Protein AF-A0A6B3FDD2-F1 (afdb_monomer_lite)

Structure (mmCIF, N/CA/C/O backbone):
data_AF-A0A6B3FDD2-F1
#
_entry.id   AF-A0A6B3FDD2-F1
#
loop_
_atom_site.group_PDB
_atom_site.id
_atom_site.type_symbol
_atom_site.label_atom_id
_atom_site.label_alt_id
_atom_site.label_comp_id
_atom_site.label_asym_id
_atom_site.label_entity_id
_atom_site.label_seq_id
_atom_site.pdbx_PDB_ins_code
_atom_site.Cartn_x
_atom_site.Cartn_y
_atom_site.Cartn_z
_atom_site.occupancy
_atom_site.B_iso_or_equiv
_atom_site.auth_seq_id
_atom_site.auth_comp_id
_atom_site.auth_asym_id
_atom_site.auth_atom_id
_atom_site.pdbx_PDB_model_num
ATOM 1 N N . GLU A 1 1 ? 17.452 1.357 -0.952 1.00 84.12 1 GLU A N 1
ATOM 2 C CA . GLU A 1 1 ? 17.245 2.014 -2.258 1.00 84.12 1 GLU A CA 1
ATOM 3 C C . GLU A 1 1 ? 15.825 2.565 -2.315 1.00 84.12 1 GLU A C 1
ATOM 5 O O . GLU A 1 1 ? 14.951 1.962 -1.700 1.00 84.12 1 GLU A O 1
ATOM 10 N N . ILE A 1 2 ? 15.602 3.710 -2.967 1.00 92.75 2 ILE A N 1
ATOM 11 C CA . ILE A 1 2 ? 14.261 4.291 -3.148 1.00 92.75 2 ILE A CA 1
ATOM 12 C C . ILE A 1 2 ? 13.772 3.892 -4.539 1.00 92.75 2 ILE A C 1
ATOM 14 O O . ILE A 1 2 ? 14.390 4.266 -5.528 1.00 92.75 2 ILE A O 1
ATOM 18 N N . VAL A 1 3 ? 12.671 3.147 -4.600 1.00 94.50 3 VAL A N 1
ATOM 19 C CA . VAL A 1 3 ? 12.169 2.520 -5.840 1.00 94.50 3 VAL A CA 1
ATOM 20 C C . VAL A 1 3 ? 10.857 3.124 -6.343 1.00 94.50 3 VAL A C 1
ATOM 22 O O . VAL A 1 3 ? 10.231 2.588 -7.253 1.00 94.50 3 VAL A O 1
ATOM 25 N N . GLY A 1 4 ? 10.397 4.212 -5.731 1.00 95.62 4 GLY A N 1
ATOM 26 C CA . GLY A 1 4 ? 9.138 4.842 -6.093 1.00 95.62 4 GLY A CA 1
ATOM 27 C C . GLY A 1 4 ? 8.755 5.985 -5.168 1.00 95.62 4 GLY A C 1
ATOM 28 O O . GLY A 1 4 ? 9.500 6.382 -4.270 1.00 95.62 4 GLY A O 1
ATOM 29 N N . THR A 1 5 ? 7.550 6.490 -5.384 1.00 97.25 5 THR A N 1
ATOM 30 C CA . THR A 1 5 ? 6.915 7.507 -4.545 1.00 97.25 5 THR A CA 1
ATOM 31 C C . THR A 1 5 ? 5.558 7.018 -4.075 1.00 97.25 5 THR A C 1
ATOM 33 O O . THR A 1 5 ? 5.031 6.019 -4.564 1.00 97.25 5 THR A O 1
ATOM 36 N N . TRP A 1 6 ? 4.988 7.704 -3.092 1.00 97.00 6 TRP A N 1
ATOM 37 C CA . TRP A 1 6 ? 3.668 7.359 -2.597 1.00 97.00 6 TRP A CA 1
ATOM 38 C C .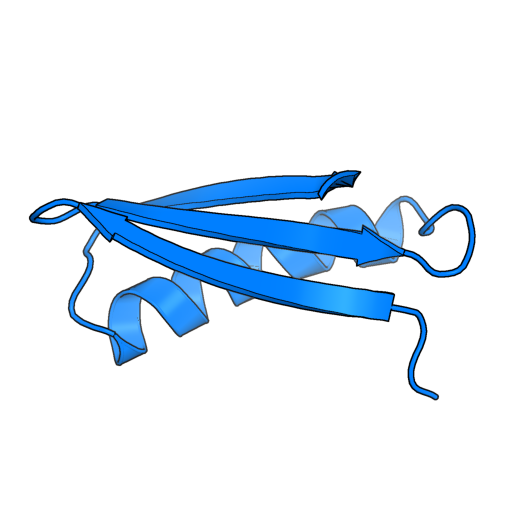 TRP A 1 6 ? 2.912 8.589 -2.113 1.00 97.00 6 TRP A C 1
ATOM 40 O O . TRP A 1 6 ? 3.494 9.632 -1.802 1.00 97.00 6 TRP A O 1
ATOM 50 N N . ARG A 1 7 ? 1.590 8.454 -2.044 1.00 96.38 7 ARG A N 1
ATOM 51 C CA . ARG A 1 7 ? 0.678 9.480 -1.550 1.00 96.38 7 ARG A CA 1
ATOM 52 C C . ARG A 1 7 ? -0.403 8.843 -0.691 1.00 96.38 7 ARG A C 1
ATOM 54 O O . ARG A 1 7 ? -1.015 7.863 -1.099 1.00 96.38 7 ARG A O 1
ATOM 61 N N . ALA A 1 8 ? -0.687 9.454 0.456 1.00 95.38 8 ALA A N 1
ATOM 62 C CA . ALA A 1 8 ? -1.844 9.116 1.277 1.00 95.38 8 ALA A CA 1
ATOM 63 C C . ALA A 1 8 ? -2.965 10.146 1.110 1.00 95.38 8 ALA A C 1
ATOM 65 O O . ALA A 1 8 ? -2.721 11.357 1.082 1.00 95.38 8 ALA A O 1
ATOM 66 N N . ARG A 1 9 ? -4.205 9.663 1.037 1.00 96.06 9 ARG A N 1
ATOM 67 C CA . ARG A 1 9 ? -5.423 10.474 1.092 1.00 96.06 9 ARG A CA 1
ATOM 68 C C . ARG A 1 9 ? -6.367 9.887 2.131 1.00 96.06 9 ARG A C 1
ATOM 70 O O . ARG A 1 9 ? -6.825 8.758 1.988 1.00 96.06 9 ARG A O 1
ATOM 77 N N . ALA A 1 10 ? -6.660 10.655 3.173 1.00 92.94 10 ALA A N 1
ATOM 78 C CA . ALA A 1 10 ? -7.652 10.277 4.170 1.00 92.94 10 ALA A CA 1
ATOM 79 C C . ALA A 1 10 ? -9.056 10.710 3.725 1.00 92.94 10 ALA A C 1
ATOM 81 O O . ALA A 1 10 ? -9.238 11.799 3.183 1.00 92.94 10 ALA A O 1
ATOM 82 N N . SER A 1 11 ? -10.046 9.862 3.990 1.00 89.50 11 SER A N 1
ATOM 83 C CA . SER A 1 11 ? -11.469 10.151 3.836 1.00 89.50 11 SER A CA 1
ATOM 84 C C . SER A 1 11 ? -12.220 9.537 5.016 1.00 89.50 11 SER A C 1
ATOM 86 O O . SER A 1 11 ? -12.451 8.326 5.080 1.00 89.50 11 SER A O 1
ATOM 88 N N . GLY A 1 12 ? -12.548 10.368 6.007 1.00 87.62 12 GLY A N 1
ATOM 89 C CA . GLY A 1 12 ? -13.146 9.910 7.260 1.00 87.62 12 GLY A CA 1
ATOM 90 C C . GLY A 1 12 ? -12.262 8.881 7.971 1.00 87.62 12 GLY A C 1
ATOM 91 O O . GLY A 1 12 ? -11.138 9.183 8.355 1.00 87.62 12 GLY A O 1
ATOM 92 N N . ARG A 1 13 ? -12.776 7.657 8.149 1.00 90.12 13 ARG A N 1
ATOM 93 C CA . ARG A 1 13 ? -12.076 6.554 8.839 1.00 90.12 13 ARG A CA 1
ATOM 94 C C . ARG A 1 13 ? -11.233 5.667 7.920 1.00 90.12 13 ARG A C 1
ATOM 96 O O . ARG A 1 13 ? -10.642 4.704 8.408 1.00 90.12 13 ARG A O 1
ATOM 103 N N . ARG A 1 14 ? -11.193 5.969 6.624 1.00 93.75 14 ARG A N 1
ATOM 104 C CA . ARG A 1 14 ? -10.453 5.206 5.620 1.00 93.75 14 ARG A CA 1
ATOM 105 C C . ARG A 1 14 ? -9.314 6.040 5.061 1.00 93.75 14 ARG A C 1
ATOM 107 O O . ARG A 1 14 ? -9.438 7.257 4.920 1.00 93.75 14 ARG A O 1
ATOM 114 N N . MET A 1 15 ? -8.225 5.378 4.701 1.00 95.56 15 MET A N 1
ATOM 115 C CA . MET A 1 15 ? -7.108 6.003 4.013 1.00 95.56 15 MET A CA 1
ATOM 116 C C . MET A 1 15 ? -6.761 5.238 2.744 1.0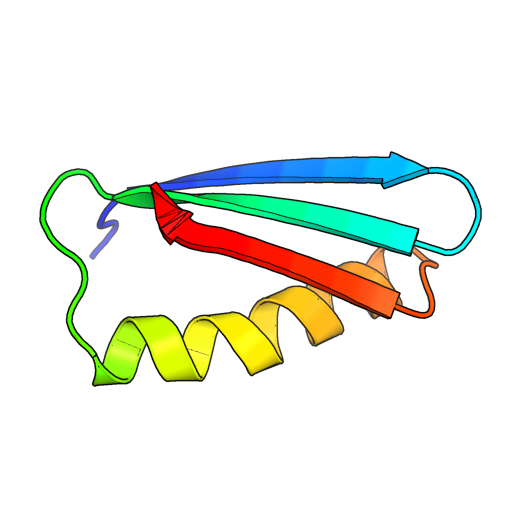0 95.56 15 MET A C 1
ATOM 118 O O . MET A 1 15 ? -6.592 4.025 2.768 1.00 95.56 15 MET A O 1
ATOM 122 N N . GLU A 1 16 ? -6.645 5.951 1.632 1.00 97.06 16 GLU A N 1
ATOM 123 C CA . GLU A 1 16 ? -6.092 5.414 0.395 1.00 97.06 16 GLU A CA 1
ATOM 124 C C . GLU A 1 16 ? -4.598 5.733 0.335 1.00 97.06 16 GLU A C 1
ATOM 126 O O . GLU A 1 16 ? -4.196 6.887 0.503 1.00 97.06 16 GLU A O 1
ATOM 131 N N . VAL A 1 17 ? -3.786 4.705 0.115 1.00 96.81 17 VAL A N 1
ATOM 132 C CA . VAL A 1 17 ? -2.343 4.795 -0.092 1.00 96.81 17 VAL A CA 1
ATOM 133 C C . VAL A 1 17 ? -2.065 4.379 -1.524 1.00 96.81 17 VAL A C 1
ATOM 135 O O . VAL A 1 17 ? -2.260 3.222 -1.886 1.00 96.81 17 VAL A O 1
ATOM 138 N N . THR A 1 18 ? -1.606 5.320 -2.338 1.00 97.62 18 THR A N 1
ATOM 139 C CA . THR A 1 18 ? -1.190 5.055 -3.716 1.00 97.62 18 THR A CA 1
ATOM 140 C C . THR A 1 18 ? 0.327 5.021 -3.769 1.00 97.62 18 THR A C 1
ATOM 142 O O . THR A 1 18 ? 0.967 5.985 -3.348 1.00 97.62 18 THR A O 1
ATOM 145 N N . VAL A 1 19 ? 0.894 3.927 -4.268 1.00 97.62 1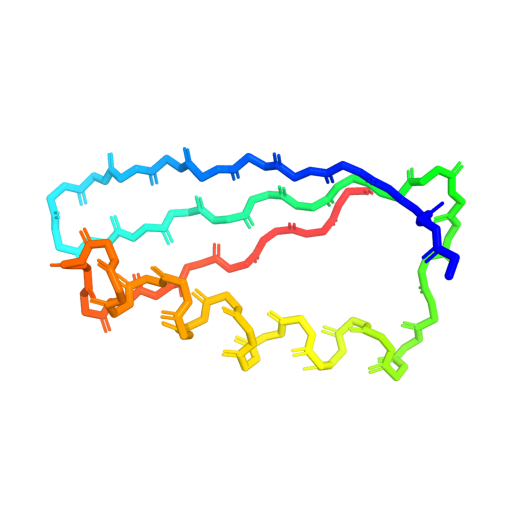9 VAL A N 1
ATOM 146 C CA . VAL A 1 19 ? 2.333 3.746 -4.480 1.00 97.62 19 VAL A CA 1
ATOM 147 C C . VAL A 1 19 ? 2.592 3.686 -5.976 1.00 97.62 19 VAL A C 1
ATOM 149 O O . VAL A 1 19 ? 1.991 2.865 -6.661 1.00 97.62 19 VAL A O 1
ATOM 152 N N . THR A 1 20 ? 3.504 4.521 -6.458 1.00 97.38 20 THR A N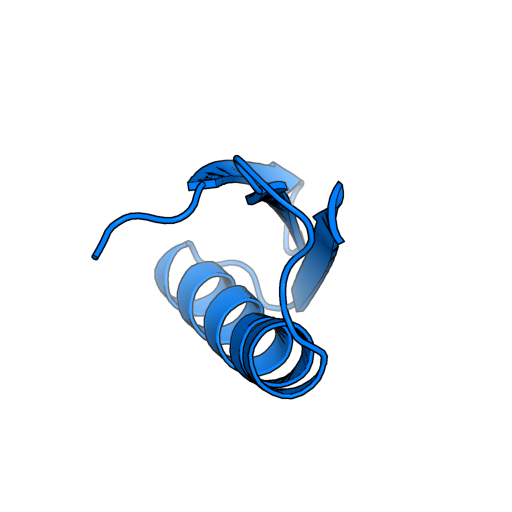 1
ATOM 153 C CA . THR A 1 20 ? 3.932 4.555 -7.858 1.00 97.38 20 THR A CA 1
ATOM 154 C C . THR A 1 20 ? 5.396 4.153 -7.925 1.00 97.38 20 THR A C 1
ATOM 156 O O . THR A 1 20 ? 6.260 4.850 -7.378 1.00 97.38 20 THR A O 1
ATOM 159 N N . GLY A 1 21 ? 5.672 3.011 -8.555 1.00 96.38 21 GLY A N 1
ATOM 160 C CA . GLY A 1 21 ? 7.040 2.539 -8.767 1.00 96.38 21 GLY A CA 1
ATOM 161 C C . GLY A 1 21 ? 7.76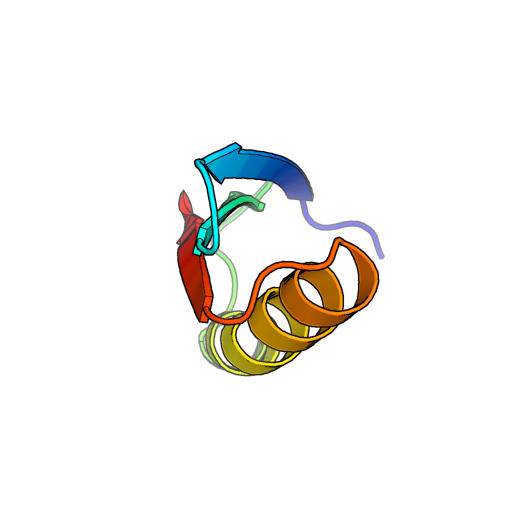4 3.377 -9.822 1.00 96.38 21 GLY A C 1
ATOM 162 O O . GLY A 1 21 ? 7.145 3.866 -10.761 1.00 96.38 21 GLY A O 1
ATOM 163 N N . PHE A 1 22 ? 9.081 3.537 -9.687 1.00 95.81 22 PHE A N 1
ATOM 164 C CA . PHE A 1 22 ? 9.911 4.011 -10.803 1.00 95.81 22 PHE A CA 1
ATOM 165 C C . PHE A 1 22 ? 10.040 2.936 -11.892 1.00 95.81 22 PHE A C 1
ATOM 167 O O . PHE A 1 22 ? 10.150 3.271 -13.065 1.00 95.81 22 PHE A O 1
ATOM 174 N N . ASP A 1 23 ? 9.931 1.668 -11.485 1.00 95.00 23 ASP A N 1
ATOM 175 C CA . ASP A 1 23 ? 9.860 0.473 -12.321 1.00 95.00 23 ASP A CA 1
ATOM 176 C C . ASP A 1 23 ? 8.830 -0.515 -11.748 1.00 95.00 23 ASP A C 1
ATOM 178 O O . ASP A 1 23 ? 8.247 -0.310 -10.675 1.00 95.00 23 ASP A O 1
ATOM 182 N N . ALA A 1 24 ? 8.620 -1.635 -12.445 1.00 93.81 24 ALA A N 1
ATOM 183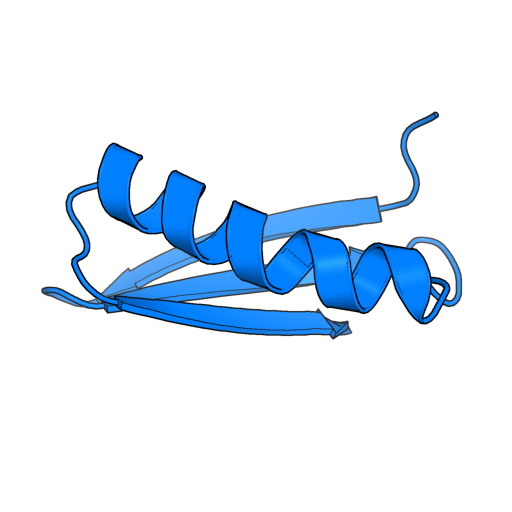 C CA . ALA A 1 24 ? 7.735 -2.696 -11.987 1.00 93.81 24 ALA A CA 1
ATOM 184 C C . ALA A 1 24 ? 8.173 -3.258 -10.621 1.00 93.81 24 ALA A C 1
ATOM 186 O O . ALA A 1 24 ? 9.200 -3.925 -10.488 1.00 93.81 24 ALA A O 1
ATOM 187 N N . LEU A 1 25 ? 7.340 -3.046 -9.599 1.00 93.25 25 LEU A N 1
ATOM 188 C CA . LEU A 1 25 ? 7.589 -3.584 -8.263 1.00 93.25 25 LEU A CA 1
ATOM 189 C C . LEU A 1 25 ? 7.413 -5.106 -8.236 1.00 93.25 25 LEU A C 1
ATOM 191 O O . LEU A 1 25 ? 6.418 -5.636 -8.748 1.00 93.25 25 LEU A O 1
ATOM 195 N N . SER A 1 26 ? 8.342 -5.798 -7.574 1.00 93.75 26 SER A N 1
ATOM 196 C CA . SER A 1 26 ? 8.290 -7.251 -7.399 1.00 93.75 26 SER A CA 1
ATOM 197 C C . SER A 1 26 ? 7.057 -7.688 -6.599 1.00 93.75 26 SER A C 1
ATOM 199 O O . SER A 1 26 ? 6.522 -6.944 -5.773 1.00 93.75 26 SER A O 1
ATOM 201 N N . ALA A 1 27 ? 6.613 -8.931 -6.800 1.00 92.56 27 ALA A N 1
ATOM 202 C CA . ALA A 1 27 ? 5.465 -9.477 -6.074 1.00 92.56 27 ALA A CA 1
ATOM 203 C C . ALA A 1 27 ? 5.685 -9.505 -4.550 1.00 92.56 27 ALA A C 1
ATOM 205 O O . ALA A 1 27 ? 4.748 -9.273 -3.789 1.00 92.56 27 ALA A O 1
ATOM 206 N N . ALA A 1 28 ? 6.921 -9.752 -4.102 1.00 93.25 28 ALA A N 1
ATOM 207 C CA . ALA A 1 28 ? 7.274 -9.723 -2.685 1.00 93.25 28 ALA A CA 1
ATOM 208 C C . ALA A 1 28 ? 7.106 -8.316 -2.095 1.00 93.25 28 ALA A C 1
ATOM 210 O O . ALA A 1 28 ? 6.497 -8.163 -1.038 1.00 93.25 28 ALA A O 1
ATOM 211 N N . LEU A 1 29 ? 7.572 -7.287 -2.811 1.00 93.31 29 LEU A N 1
ATOM 212 C CA . LEU A 1 29 ? 7.431 -5.904 -2.366 1.00 93.31 29 LEU A CA 1
ATOM 213 C C . LEU A 1 29 ? 5.959 -5.472 -2.355 1.00 93.31 29 LEU A C 1
ATOM 215 O O . LEU A 1 29 ? 5.506 -4.882 -1.382 1.00 93.31 29 LEU A O 1
ATOM 219 N N . ARG A 1 30 ? 5.186 -5.839 -3.386 1.00 92.81 30 ARG A N 1
ATOM 220 C CA . ARG A 1 30 ? 3.738 -5.573 -3.446 1.00 92.81 30 ARG A CA 1
ATOM 221 C C . ARG A 1 30 ? 2.984 -6.159 -2.248 1.00 92.81 30 ARG A C 1
ATOM 223 O O . ARG A 1 30 ? 2.133 -5.475 -1.698 1.00 92.81 30 ARG A O 1
ATOM 230 N N . ARG A 1 31 ? 3.327 -7.377 -1.811 1.00 92.94 31 ARG A N 1
ATOM 231 C CA . ARG A 1 31 ? 2.734 -7.998 -0.611 1.00 92.94 31 ARG A CA 1
ATOM 232 C C . ARG A 1 31 ? 3.127 -7.273 0.673 1.00 92.94 31 ARG A C 1
ATOM 234 O O . ARG A 1 31 ? 2.282 -7.067 1.533 1.00 92.94 31 ARG A O 1
ATOM 241 N N . ALA A 1 32 ? 4.390 -6.867 0.803 1.00 94.38 32 ALA A N 1
ATOM 242 C CA . ALA A 1 32 ? 4.845 -6.115 1.972 1.00 94.38 32 ALA A CA 1
ATOM 243 C C . ALA A 1 32 ? 4.142 -4.749 2.094 1.00 94.38 32 ALA A C 1
ATOM 245 O O . ALA A 1 32 ? 3.819 -4.320 3.201 1.00 94.38 32 ALA A O 1
ATOM 246 N N . LEU A 1 33 ? 3.843 -4.098 0.963 1.00 95.31 33 LEU A N 1
ATOM 247 C CA . LEU A 1 33 ? 3.132 -2.817 0.935 1.00 95.31 33 LEU A CA 1
ATOM 248 C C . LEU A 1 33 ? 1.716 -2.890 1.524 1.00 95.31 33 LEU A C 1
ATOM 250 O O . LEU A 1 33 ? 1.233 -1.869 2.003 1.00 95.31 33 LEU A O 1
ATOM 254 N N . GLU A 1 34 ? 1.046 -4.048 1.507 1.00 91.62 34 GLU A N 1
ATOM 255 C CA . GLU A 1 34 ? -0.293 -4.190 2.102 1.00 91.62 34 GLU A CA 1
ATOM 256 C C . GLU A 1 34 ? -0.246 -3.972 3.619 1.00 91.62 34 GLU A C 1
ATOM 258 O O . GLU A 1 34 ? -1.010 -3.166 4.154 1.00 91.62 34 GLU A O 1
ATOM 263 N N . THR A 1 35 ? 0.703 -4.621 4.299 1.00 94.62 35 THR A N 1
ATOM 264 C CA . THR A 1 35 ? 0.936 -4.440 5.738 1.00 94.62 35 THR A CA 1
ATOM 265 C C . THR A 1 35 ? 1.343 -3.004 6.051 1.00 94.62 35 THR A C 1
ATOM 267 O O . THR A 1 35 ? 0.794 -2.391 6.963 1.00 94.62 35 THR A O 1
ATOM 270 N N . GLU A 1 36 ? 2.260 -2.432 5.267 1.00 95.69 36 GLU A N 1
ATOM 271 C CA . GLU A 1 36 ? 2.722 -1.061 5.498 1.00 95.69 36 GLU A CA 1
ATOM 272 C C . GLU A 1 36 ? 1.615 -0.025 5.284 1.00 95.69 36 GLU A C 1
ATOM 274 O O . GLU A 1 36 ? 1.491 0.917 6.064 1.00 95.69 36 GLU A O 1
ATOM 279 N N . ALA A 1 37 ? 0.754 -0.200 4.277 1.00 95.94 37 ALA A N 1
ATOM 280 C CA . ALA A 1 37 ? -0.375 0.699 4.056 1.00 95.94 37 ALA A CA 1
ATOM 281 C C . ALA A 1 37 ? -1.315 0.737 5.270 1.00 95.94 37 ALA A C 1
ATOM 283 O O . ALA A 1 37 ? -1.781 1.818 5.645 1.00 95.94 37 ALA A O 1
ATOM 284 N N . GLN A 1 38 ? -1.547 -0.415 5.907 1.00 95.31 38 GLN A N 1
ATOM 285 C CA . GLN A 1 38 ? -2.324 -0.505 7.142 1.00 95.31 38 GLN A CA 1
ATOM 286 C C . GLN A 1 38 ? -1.616 0.190 8.312 1.00 95.31 38 GLN A C 1
ATOM 288 O O . GLN A 1 38 ? -2.238 1.012 8.985 1.00 95.31 38 GLN A O 1
ATOM 293 N N . THR A 1 39 ? -0.312 -0.032 8.497 1.00 96.00 39 THR A N 1
ATOM 294 C CA . THR A 1 39 ? 0.487 0.669 9.519 1.00 96.00 39 THR A CA 1
ATOM 295 C C . THR A 1 39 ? 0.403 2.188 9.357 1.00 96.00 39 THR A C 1
ATOM 297 O O . THR A 1 39 ? 0.150 2.917 10.319 1.00 96.00 39 THR A O 1
ATOM 300 N N . VAL A 1 40 ? 0.561 2.700 8.130 1.00 95.00 40 VAL A N 1
ATOM 301 C CA . VAL A 1 40 ? 0.439 4.140 7.866 1.00 95.00 40 VAL A CA 1
ATOM 302 C C . VAL A 1 40 ? -0.979 4.620 8.186 1.00 95.00 40 VAL A C 1
ATOM 304 O O . VAL A 1 40 ? -1.130 5.724 8.711 1.00 95.00 40 VAL A O 1
ATOM 307 N N . ALA A 1 41 ? -2.020 3.835 7.882 1.00 94.25 41 ALA A N 1
ATOM 308 C CA . ALA A 1 41 ? -3.407 4.224 8.148 1.00 94.25 41 ALA A CA 1
ATOM 309 C C . ALA A 1 41 ? -3.651 4.405 9.644 1.00 94.25 41 ALA A C 1
ATOM 311 O O . ALA A 1 41 ? -4.175 5.444 10.048 1.00 94.25 41 ALA A O 1
ATOM 312 N N . GLU A 1 42 ? -3.180 3.463 10.456 1.00 94.12 42 GLU A N 1
ATOM 313 C CA . GLU A 1 42 ? -3.298 3.509 11.914 1.00 94.12 42 GLU A CA 1
ATOM 314 C C . GLU A 1 42 ? -2.583 4.728 12.501 1.00 94.12 42 GLU A C 1
ATOM 316 O O . GLU A 1 42 ? -3.179 5.489 13.267 1.00 94.12 42 GLU A O 1
ATOM 321 N N . VAL A 1 43 ? -1.348 4.996 12.062 1.00 94.69 43 VAL A N 1
ATOM 322 C CA . VAL A 1 43 ? -0.579 6.186 12.473 1.00 94.69 43 VAL A CA 1
ATOM 323 C C . VAL A 1 43 ? -1.285 7.488 12.076 1.00 94.69 43 VAL A C 1
ATOM 325 O O . VAL A 1 43 ? -1.171 8.502 12.765 1.00 94.69 43 VAL A O 1
ATOM 328 N N . ARG A 1 44 ? -2.037 7.481 10.971 1.00 91.31 44 ARG A N 1
ATOM 329 C CA . ARG A 1 44 ? -2.812 8.633 10.484 1.00 91.31 44 ARG A CA 1
ATOM 330 C C . ARG A 1 44 ? -4.239 8.691 11.042 1.00 91.31 44 ARG A C 1
ATOM 332 O O . ARG A 1 44 ? -4.994 9.578 10.647 1.00 91.31 44 ARG A O 1
ATOM 339 N N . GLY A 1 45 ? -4.606 7.799 11.964 1.00 92.44 45 GLY A N 1
ATOM 340 C CA . GLY A 1 45 ? -5.916 7.778 12.624 1.00 92.44 45 GLY A CA 1
ATOM 341 C C . GLY A 1 45 ? -7.049 7.162 11.795 1.00 92.44 45 GLY A C 1
ATOM 342 O O . GLY A 1 45 ? -8.216 7.254 12.182 1.00 92.44 45 GLY A O 1
ATOM 343 N N . ALA A 1 46 ? -6.732 6.527 10.666 1.00 94.44 46 ALA A N 1
ATOM 344 C CA . ALA A 1 46 ? -7.670 5.715 9.903 1.00 94.44 46 ALA A CA 1
ATOM 345 C C . ALA A 1 46 ? -7.696 4.278 10.447 1.00 94.44 46 ALA A C 1
ATOM 347 O O . ALA A 1 46 ? -6.706 3.774 10.967 1.00 94.44 46 ALA A O 1
ATOM 348 N N . LYS A 1 47 ? -8.848 3.607 10.336 1.00 92.06 47 LYS A N 1
ATOM 349 C CA . LYS A 1 47 ? -8.993 2.198 10.749 1.00 92.06 47 LYS A CA 1
ATOM 350 C C . LYS A 1 47 ? -8.771 1.219 9.602 1.00 92.06 47 LYS A C 1
ATOM 352 O O . LYS A 1 47 ? -8.529 0.045 9.845 1.00 92.06 47 LYS A O 1
ATOM 357 N N . GLU A 1 48 ? -8.894 1.705 8.373 1.00 93.06 48 GLU A N 1
ATOM 358 C CA . GLU A 1 48 ? -8.821 0.894 7.164 1.00 93.06 48 GLU A CA 1
ATOM 359 C C . GLU A 1 48 ? -7.899 1.562 6.149 1.00 93.06 48 GLU A C 1
ATOM 361 O O . GLU A 1 48 ? -8.044 2.758 5.863 1.00 93.06 48 GLU A O 1
ATOM 366 N N . ALA A 1 49 ? -6.999 0.771 5.571 1.00 96.06 49 ALA A N 1
ATOM 367 C CA . ALA A 1 49 ? -6.206 1.151 4.416 1.00 96.06 49 ALA A CA 1
ATOM 368 C C . ALA A 1 49 ? -6.772 0.556 3.120 1.00 96.06 49 ALA A C 1
ATOM 370 O O . ALA A 1 49 ? -7.206 -0.592 3.066 1.00 96.06 49 ALA A O 1
ATOM 371 N N . LEU A 1 50 ? -6.716 1.335 2.044 1.00 95.81 50 LEU A N 1
ATOM 372 C CA . LEU A 1 50 ? -6.815 0.850 0.674 1.00 95.81 50 LEU A CA 1
ATOM 373 C C . LEU A 1 50 ? -5.471 1.089 -0.005 1.00 95.81 50 LEU A C 1
ATOM 375 O O . LEU A 1 50 ? -5.112 2.239 -0.249 1.00 95.81 50 LEU A O 1
ATOM 379 N N . LEU A 1 51 ? -4.751 0.018 -0.325 1.00 96.38 51 LEU A N 1
ATOM 380 C CA . LEU A 1 51 ? -3.540 0.106 -1.130 1.00 96.38 51 LEU A CA 1
ATOM 381 C C . LEU A 1 51 ? -3.896 0.111 -2.622 1.00 96.38 51 LEU A C 1
ATOM 383 O O . LEU A 1 51 ? -4.645 -0.742 -3.097 1.00 96.38 51 LEU A O 1
ATOM 387 N N . ARG A 1 52 ? -3.295 1.036 -3.367 1.00 95.75 52 ARG A N 1
ATOM 388 C CA . ARG A 1 52 ? -3.240 1.037 -4.830 1.00 95.75 52 ARG A CA 1
ATOM 389 C C . ARG A 1 52 ? -1.779 1.069 -5.267 1.00 95.75 52 ARG A C 1
ATOM 391 O O . ARG A 1 52 ? -1.018 1.895 -4.772 1.00 95.75 52 ARG A O 1
ATOM 398 N N . VAL A 1 53 ? -1.400 0.191 -6.191 1.00 95.06 53 VAL A N 1
ATOM 399 C CA . VAL A 1 53 ? -0.057 0.175 -6.789 1.00 95.06 53 VAL A CA 1
ATOM 400 C C . VAL A 1 53 ? -0.185 0.471 -8.277 1.00 95.06 53 VAL A C 1
ATOM 402 O O . VAL A 1 53 ? -0.881 -0.268 -8.976 1.00 95.06 53 VAL A O 1
ATOM 405 N N . GLU A 1 54 ? 0.474 1.538 -8.718 1.00 92.00 54 GLU A N 1
ATOM 406 C CA . GLU A 1 54 ? 0.513 2.037 -10.099 1.00 92.00 54 GLU A CA 1
ATOM 407 C C . GLU A 1 54 ? 1.900 1.826 -10.718 1.00 92.00 54 GLU A C 1
ATOM 409 O O . GLU A 1 54 ? 2.917 2.031 -10.007 1.00 92.00 54 GLU A O 1
#

Sequence (54 aa):
EIVGTWRARASGRRMEVTVTGFDALSAALRRALETEAQTVAEVRGAKEALLRVE

Secondary structure (DSSP, 8-state):
---EEEEEEEETTEEEEEEEESS---HHHHHHHHHHHHHHHHHTT-SEEEEEE-

pLDDT: mean 94.24, std 2.5, range [84.12, 97.62]

Foldseek 3Di:
DDFWDWDWDDDVQEIEIETEGPDDDDPVVVVVVLVVQCVVSVVVNHNYYDYHYD

Radius of gyration: 11.0 Å; chains: 1; bounding box: 30×20×25 Å